Protein AF-A0A087TNF5-F1 (afdb_monomer_lite)

Organism: Stegodyphus mimosarum (NCBI:txid407821)

Sequence (85 aa):
MNSFYITCFIVVLGITMVSCQQQCGRRTCGNDQCCIQIGSLNFCRRFQKENDLCAFPIVCDCEQGLECVNDEFLSRCKRPASTTE

Radius of gyration: 15.4 Å; chains: 1; bounding box: 34×40×42 Å

Structure (mmCIF, N/CA/C/O backbone):
data_AF-A0A087TNF5-F1
#
_entry.id   AF-A0A087TNF5-F1
#
loop_
_atom_site.group_PDB
_atom_site.id
_atom_site.type_symbol
_atom_site.label_atom_id
_atom_site.label_alt_id
_atom_site.label_comp_id
_atom_site.label_asym_id
_atom_site.label_entity_id
_atom_site.label_seq_id
_atom_site.pdbx_PDB_ins_code
_atom_site.Cartn_x
_atom_site.Cartn_y
_atom_site.Cartn_z
_atom_site.occupancy
_atom_site.B_iso_or_equiv
_atom_site.auth_seq_id
_atom_site.auth_comp_id
_atom_site.auth_asym_id
_atom_site.auth_atom_id
_atom_site.pdbx_PDB_model_num
ATOM 1 N N . MET A 1 1 ? -5.713 -0.621 -23.471 1.00 37.19 1 MET A N 1
ATOM 2 C CA . MET A 1 1 ? -5.929 -2.067 -23.237 1.00 37.19 1 MET A CA 1
ATOM 3 C C . MET A 1 1 ? -4.671 -2.632 -22.588 1.00 37.19 1 MET A C 1
ATOM 5 O O . MET A 1 1 ? -3.783 -3.075 -23.297 1.00 37.19 1 MET A O 1
ATOM 9 N N . ASN A 1 2 ? -4.549 -2.530 -21.259 1.00 39.78 2 ASN A N 1
ATOM 10 C CA . ASN A 1 2 ? -3.438 -3.130 -20.513 1.00 39.78 2 ASN A CA 1
ATOM 11 C C . ASN A 1 2 ? -3.912 -4.484 -19.991 1.00 39.78 2 ASN A C 1
ATOM 13 O O . ASN A 1 2 ? -4.812 -4.555 -19.159 1.00 39.78 2 ASN A O 1
ATOM 17 N N . SER A 1 3 ? -3.368 -5.546 -20.576 1.00 36.34 3 SER A N 1
ATOM 18 C CA . SER A 1 3 ? -3.777 -6.924 -20.326 1.00 36.34 3 SER A CA 1
ATOM 19 C C . SER A 1 3 ? -3.130 -7.423 -19.032 1.00 36.34 3 SER A C 1
ATOM 21 O O . SER A 1 3 ? -1.977 -7.846 -19.028 1.00 36.34 3 SER A O 1
ATOM 23 N N . PHE A 1 4 ? -3.865 -7.345 -17.924 1.00 51.03 4 PHE A N 1
ATOM 24 C CA . PHE A 1 4 ? -3.545 -8.036 -16.677 1.00 51.03 4 PHE A CA 1
ATOM 25 C C . PHE A 1 4 ? -3.856 -9.526 -16.872 1.00 51.03 4 PHE A C 1
ATOM 27 O O . PHE A 1 4 ? -5.010 -9.883 -17.100 1.00 51.03 4 PHE A O 1
ATOM 34 N N . TYR A 1 5 ? -2.858 -10.409 -16.811 1.00 43.06 5 TYR A N 1
ATOM 35 C CA . TYR A 1 5 ? -3.125 -11.850 -16.775 1.00 43.06 5 TYR A CA 1
ATOM 36 C C . TYR A 1 5 ? -3.475 -12.253 -15.343 1.00 43.06 5 TYR A C 1
ATOM 38 O O . TYR A 1 5 ? -2.622 -12.616 -14.537 1.00 43.06 5 TYR A O 1
ATOM 46 N N . ILE A 1 6 ? -4.762 -12.134 -15.028 1.00 46.53 6 ILE A N 1
ATOM 47 C CA . ILE A 1 6 ? -5.373 -12.679 -13.820 1.00 46.53 6 ILE A CA 1
ATOM 48 C C . ILE A 1 6 ? -5.521 -14.186 -14.046 1.00 46.53 6 ILE A C 1
ATOM 50 O O . ILE A 1 6 ? -6.465 -14.639 -14.690 1.00 46.53 6 ILE A O 1
ATOM 54 N N . THR A 1 7 ? -4.576 -14.980 -13.548 1.00 47.31 7 THR A N 1
ATOM 55 C CA . THR A 1 7 ? -4.726 -16.443 -13.555 1.00 47.31 7 THR A CA 1
ATOM 56 C C . THR A 1 7 ? -5.565 -16.842 -12.338 1.00 47.31 7 THR A C 1
ATOM 58 O O . THR A 1 7 ? -5.038 -17.243 -11.305 1.00 47.31 7 THR A O 1
ATOM 61 N N . CYS A 1 8 ? -6.884 -16.652 -12.427 1.00 41.72 8 CYS A N 1
ATOM 62 C CA . CYS A 1 8 ? -7.836 -17.088 -11.404 1.00 41.72 8 CYS A CA 1
ATOM 63 C C . CYS A 1 8 ? -8.039 -18.605 -11.498 1.00 41.72 8 CYS A C 1
ATOM 65 O O . CYS A 1 8 ? -8.736 -19.082 -12.391 1.00 41.72 8 CYS A O 1
ATOM 67 N N . PHE A 1 9 ? -7.488 -19.372 -10.558 1.00 45.69 9 PHE A N 1
ATOM 68 C CA . PHE A 1 9 ? -7.991 -20.722 -10.304 1.00 45.69 9 PHE A CA 1
ATOM 69 C C . PHE A 1 9 ? -9.326 -20.597 -9.560 1.00 45.69 9 PHE A C 1
ATOM 71 O O . PHE A 1 9 ? -9.362 -20.293 -8.370 1.00 45.69 9 PHE A O 1
ATOM 78 N N . ILE A 1 10 ? -10.434 -20.778 -10.281 1.00 46.75 10 ILE A N 1
ATOM 79 C CA . ILE A 1 10 ? -11.783 -20.792 -9.708 1.00 46.75 10 ILE A CA 1
ATOM 80 C C . ILE A 1 10 ? -11.948 -22.108 -8.942 1.00 46.75 10 ILE A C 1
ATOM 82 O O . ILE A 1 10 ? -12.217 -23.148 -9.540 1.00 46.75 10 ILE A O 1
ATOM 86 N N . VAL A 1 11 ? -11.791 -22.071 -7.618 1.00 39.91 11 VAL A N 1
ATOM 87 C CA . VAL A 1 11 ? -12.251 -23.160 -6.749 1.00 39.91 11 VAL A CA 1
ATOM 88 C C . VAL A 1 11 ? -13.659 -22.809 -6.285 1.00 39.91 11 VAL A C 1
ATOM 90 O O . VAL A 1 11 ? -13.880 -21.916 -5.470 1.00 39.91 11 VAL A O 1
ATOM 93 N N . VAL A 1 12 ? -14.621 -23.502 -6.885 1.00 45.53 12 VAL A N 1
ATOM 94 C CA . VAL A 1 12 ? -16.040 -23.490 -6.536 1.00 45.53 12 VAL A CA 1
ATOM 95 C C . VAL A 1 12 ? -16.185 -24.037 -5.115 1.00 45.53 12 VAL A C 1
ATOM 97 O O . VAL A 1 12 ? -15.967 -25.229 -4.934 1.00 45.53 12 VAL A O 1
ATOM 100 N N . LEU A 1 13 ? -16.493 -23.176 -4.132 1.00 40.34 13 LEU A N 1
ATOM 101 C CA . LEU A 1 13 ? -17.298 -23.432 -2.915 1.00 40.34 13 LEU A CA 1
ATOM 102 C C . LEU A 1 13 ? -17.105 -22.303 -1.874 1.00 40.34 13 LEU A C 1
ATOM 104 O O . LEU A 1 13 ? -16.195 -22.320 -1.051 1.00 40.34 13 LEU A O 1
ATOM 108 N N . GLY A 1 14 ? -18.031 -21.342 -1.865 1.00 41.62 14 GLY A N 1
ATOM 109 C CA . GLY A 1 14 ? -18.581 -20.814 -0.610 1.00 41.62 14 GLY A CA 1
ATOM 110 C C . GLY A 1 14 ? -18.042 -19.502 -0.040 1.00 41.62 14 GLY A C 1
ATOM 111 O O . GLY A 1 14 ? -18.864 -18.668 0.312 1.00 41.62 14 GLY A O 1
ATOM 112 N N . ILE A 1 15 ? -16.732 -19.273 0.094 1.00 41.34 15 ILE A N 1
ATOM 113 C CA . ILE A 1 15 ? -16.212 -18.027 0.705 1.00 41.34 15 ILE A CA 1
ATOM 114 C C . ILE A 1 15 ? -14.828 -17.733 0.115 1.00 41.34 15 ILE A C 1
ATOM 116 O O . ILE A 1 15 ? -13.815 -18.235 0.597 1.00 41.34 15 ILE A O 1
ATOM 120 N N . THR A 1 16 ? -14.748 -16.966 -0.973 1.00 36.12 16 THR A N 1
ATOM 121 C CA . THR A 1 16 ? -13.452 -16.668 -1.598 1.00 36.12 16 THR A CA 1
ATOM 122 C C . THR A 1 16 ? -12.768 -15.519 -0.864 1.00 36.12 16 THR A C 1
ATOM 124 O O . THR A 1 16 ? -12.939 -14.354 -1.220 1.00 36.12 16 THR A O 1
ATOM 127 N N . MET A 1 17 ? -11.954 -15.841 0.143 1.00 37.09 17 MET A N 1
ATOM 128 C CA . MET A 1 17 ? -10.824 -14.981 0.495 1.00 37.09 17 MET A CA 1
ATOM 129 C C . MET A 1 17 ? -9.856 -15.004 -0.691 1.00 37.09 17 MET A C 1
ATOM 131 O O . MET A 1 17 ? -9.172 -15.997 -0.938 1.00 37.09 17 MET A O 1
ATOM 135 N N . VAL A 1 18 ? -9.854 -13.931 -1.480 1.00 36.97 18 VAL A N 1
ATOM 136 C CA . VAL A 1 18 ? -8.924 -13.757 -2.597 1.00 36.97 18 VAL A CA 1
ATOM 137 C C . VAL A 1 18 ? -7.539 -13.478 -2.012 1.00 36.97 18 VAL A C 1
ATOM 139 O O . VAL A 1 18 ? -7.173 -12.334 -1.760 1.00 36.97 18 VAL A O 1
ATOM 142 N N . SER A 1 19 ? -6.754 -14.529 -1.776 1.00 38.38 19 SER A N 1
ATOM 143 C CA . SER A 1 19 ? -5.320 -14.387 -1.513 1.00 38.38 19 SER A CA 1
ATOM 144 C C . SER A 1 19 ? -4.620 -14.018 -2.821 1.00 38.38 19 SER A C 1
ATOM 146 O O . SER A 1 19 ? -4.185 -14.882 -3.581 1.00 38.38 19 SER A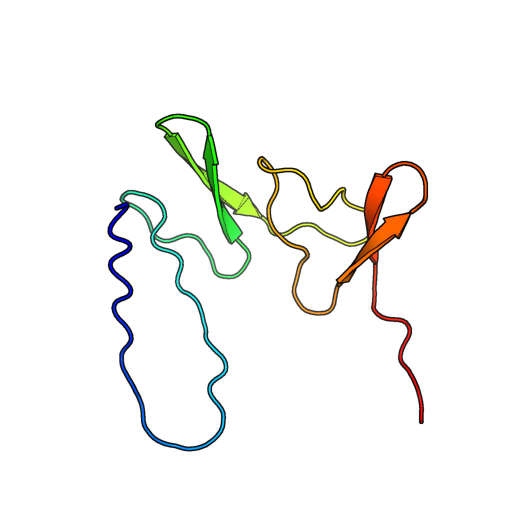 O 1
ATOM 148 N N . CYS A 1 20 ? -4.547 -12.718 -3.112 1.00 47.53 20 CYS A N 1
ATOM 149 C CA . CYS A 1 20 ? -3.767 -12.173 -4.220 1.00 47.53 20 CYS A CA 1
ATOM 150 C C . CYS A 1 20 ? -2.269 -12.437 -3.987 1.00 47.53 20 CYS A C 1
ATOM 152 O O . CYS A 1 20 ? -1.578 -11.616 -3.391 1.00 47.53 20 CYS A O 1
ATOM 154 N N . GLN A 1 21 ? -1.728 -13.549 -4.492 1.00 49.44 21 GLN A N 1
ATOM 155 C CA . GLN A 1 21 ? -0.284 -13.648 -4.728 1.00 49.44 21 GLN A CA 1
ATOM 156 C C . GLN A 1 21 ? 0.070 -12.693 -5.878 1.00 49.44 21 GLN A C 1
ATOM 158 O O . GLN A 1 21 ? -0.049 -13.035 -7.053 1.00 49.44 21 GLN A O 1
ATOM 163 N N . GLN A 1 22 ? 0.440 -11.455 -5.535 1.00 54.50 22 GLN A N 1
ATOM 164 C CA . GLN A 1 22 ? 0.793 -10.421 -6.508 1.00 54.50 22 GLN A CA 1
ATOM 165 C C . GLN A 1 22 ? 2.136 -10.758 -7.168 1.00 54.50 22 GLN A C 1
ATOM 167 O O . GLN A 1 22 ? 3.208 -10.644 -6.567 1.00 54.50 22 GLN A O 1
ATOM 172 N N . GLN A 1 23 ? 2.073 -11.176 -8.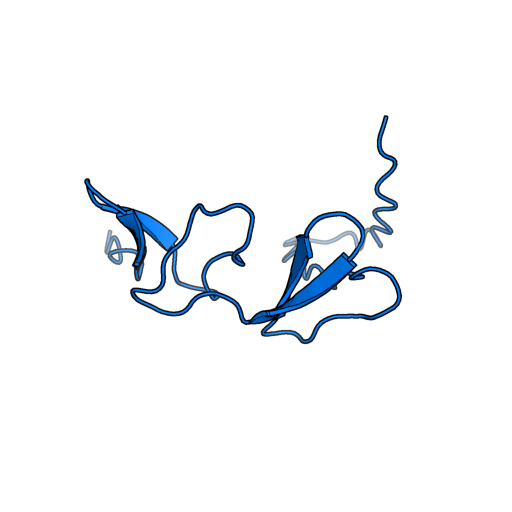432 1.00 57.41 23 GLN A N 1
ATOM 173 C CA . GLN A 1 23 ? 3.241 -11.281 -9.297 1.00 57.41 23 GLN A CA 1
ATOM 174 C C . GLN A 1 23 ? 3.723 -9.862 -9.633 1.00 57.41 23 GLN A C 1
ATOM 176 O O . GLN A 1 23 ? 3.076 -9.121 -10.369 1.00 57.41 23 GLN A O 1
ATOM 181 N N . CYS A 1 24 ? 4.855 -9.469 -9.055 1.00 72.75 24 CYS A N 1
ATOM 182 C CA . CYS A 1 24 ? 5.446 -8.145 -9.182 1.00 72.75 24 CYS A CA 1
ATOM 183 C C . CYS A 1 24 ? 6.585 -8.162 -10.201 1.00 72.75 24 CYS A C 1
ATOM 185 O O . CYS A 1 24 ? 7.748 -8.454 -9.894 1.00 72.75 24 CYS A O 1
ATOM 187 N N . GLY A 1 25 ? 6.246 -7.906 -11.465 1.00 72.94 25 GLY A N 1
ATOM 188 C CA . GLY A 1 25 ? 7.180 -8.067 -12.577 1.00 72.94 25 GLY A CA 1
ATOM 189 C C . GLY A 1 25 ? 7.612 -9.530 -12.740 1.00 72.94 25 GLY A C 1
ATOM 190 O O . GLY A 1 25 ? 6.839 -10.353 -13.213 1.00 72.94 25 GLY A O 1
ATOM 191 N N . ARG A 1 26 ? 8.860 -9.858 -12.369 1.00 70.94 26 ARG A N 1
ATOM 192 C CA . ARG A 1 26 ? 9.429 -11.225 -12.454 1.00 70.94 26 ARG A CA 1
ATOM 193 C C . ARG A 1 26 ? 9.527 -11.952 -11.106 1.00 70.94 26 ARG A C 1
ATOM 195 O O . ARG A 1 26 ? 10.121 -13.025 -11.049 1.00 70.94 26 ARG A O 1
ATOM 202 N N . ARG A 1 27 ? 9.033 -11.364 -10.012 1.00 73.12 27 ARG A N 1
ATOM 203 C CA . ARG A 1 27 ? 9.131 -11.934 -8.657 1.00 73.12 27 ARG A CA 1
ATOM 204 C C . ARG A 1 27 ? 7.770 -11.950 -7.978 1.00 73.12 27 ARG A C 1
ATOM 206 O O . ARG A 1 27 ? 6.921 -11.122 -8.280 1.00 73.12 27 ARG A O 1
ATOM 213 N N . THR A 1 28 ? 7.588 -12.867 -7.042 1.00 79.44 28 THR A N 1
ATOM 214 C CA . THR A 1 28 ? 6.415 -12.897 -6.163 1.00 79.44 28 THR A CA 1
ATOM 215 C C . THR A 1 28 ? 6.755 -12.141 -4.883 1.00 79.44 28 THR A C 1
ATOM 217 O O . THR A 1 28 ? 7.816 -12.383 -4.303 1.00 79.44 28 THR A O 1
ATOM 220 N N . CYS A 1 29 ? 5.902 -11.203 -4.470 1.00 81.00 29 CYS A N 1
ATOM 221 C CA . CYS A 1 29 ? 6.078 -10.510 -3.192 1.00 81.00 29 CYS A CA 1
ATOM 222 C C . CYS A 1 29 ? 5.705 -11.420 -2.011 1.00 81.00 29 CYS A C 1
ATOM 224 O O . CYS A 1 29 ? 4.960 -12.388 -2.175 1.00 81.00 29 CYS A O 1
ATOM 226 N N . GLY A 1 30 ? 6.252 -11.128 -0.827 1.00 80.62 30 GLY A N 1
ATOM 227 C CA . GLY A 1 30 ? 5.885 -11.823 0.410 1.00 80.62 30 GLY A CA 1
ATOM 228 C C . GLY A 1 30 ? 4.428 -11.577 0.820 1.00 80.62 30 GLY A C 1
ATOM 229 O O . GLY A 1 30 ? 3.774 -10.678 0.302 1.00 80.62 30 GLY A O 1
ATOM 230 N N . ASN A 1 31 ? 3.923 -12.359 1.778 1.00 80.00 31 ASN A N 1
ATOM 231 C CA . ASN A 1 31 ? 2.540 -12.231 2.263 1.00 80.00 31 ASN A CA 1
ATOM 232 C C . ASN A 1 31 ? 2.268 -10.889 2.973 1.00 80.00 31 ASN A C 1
ATOM 234 O O . ASN A 1 31 ? 1.130 -10.442 3.008 1.00 80.00 31 ASN A O 1
ATOM 238 N N . ASP A 1 32 ? 3.302 -10.246 3.518 1.00 83.75 32 ASP A N 1
ATOM 239 C CA . ASP A 1 32 ? 3.272 -8.923 4.158 1.00 83.75 32 ASP A CA 1
ATOM 240 C C . ASP A 1 32 ? 3.649 -7.782 3.192 1.00 83.75 32 ASP A C 1
ATOM 242 O O . ASP A 1 32 ? 3.97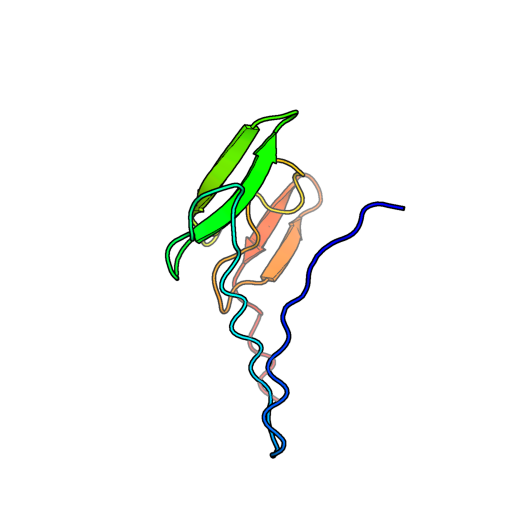9 -6.670 3.619 1.00 83.75 32 ASP A O 1
ATOM 246 N N . GLN A 1 33 ? 3.653 -8.053 1.883 1.00 84.31 33 GLN A N 1
ATOM 247 C CA . GLN A 1 33 ? 4.122 -7.121 0.868 1.00 84.31 33 GLN A CA 1
ATOM 248 C C . GLN A 1 33 ? 3.130 -6.955 -0.283 1.00 84.31 33 GLN A C 1
ATOM 250 O O . GLN A 1 33 ? 2.557 -7.922 -0.778 1.00 84.31 33 GLN A O 1
ATOM 255 N N . CYS A 1 34 ? 3.016 -5.725 -0.774 1.00 81.62 34 CYS A N 1
ATOM 256 C CA . CYS A 1 34 ? 2.340 -5.406 -2.020 1.00 81.62 34 CYS A CA 1
ATOM 257 C C . CYS A 1 34 ? 3.351 -5.109 -3.134 1.00 81.62 34 CYS A C 1
ATOM 259 O O . CYS A 1 34 ? 4.505 -4.737 -2.888 1.00 81.62 34 CYS A O 1
ATOM 261 N N . CYS A 1 35 ? 2.902 -5.238 -4.376 1.00 82.94 35 CYS A N 1
ATOM 262 C CA . CYS A 1 35 ? 3.636 -4.770 -5.537 1.00 82.94 35 CYS A CA 1
ATOM 263 C C . CYS A 1 35 ? 3.265 -3.325 -5.873 1.00 82.94 35 CYS A C 1
ATOM 265 O O . CYS A 1 35 ? 2.108 -3.041 -6.171 1.00 82.94 35 CYS A O 1
ATOM 267 N N . ILE A 1 36 ? 4.256 -2.437 -5.924 1.00 82.06 36 ILE A N 1
ATOM 268 C CA . ILE A 1 36 ? 4.100 -1.091 -6.482 1.00 82.06 36 ILE A CA 1
ATOM 269 C C . ILE A 1 36 ? 4.880 -0.956 -7.789 1.00 82.06 36 ILE A C 1
ATOM 271 O O . ILE A 1 36 ? 5.981 -1.494 -7.939 1.00 82.06 36 ILE A O 1
ATOM 275 N N . GLN A 1 37 ? 4.327 -0.191 -8.726 1.00 77.56 37 GLN A N 1
ATOM 276 C CA . GLN A 1 37 ? 4.970 0.129 -9.996 1.00 77.56 37 GLN A CA 1
ATOM 277 C C . GLN A 1 37 ? 5.359 1.609 -10.016 1.00 77.56 37 GLN A C 1
ATOM 279 O O . GLN A 1 37 ? 4.502 2.486 -9.966 1.00 77.56 37 GLN A O 1
ATOM 284 N N . ILE A 1 38 ? 6.660 1.895 -10.098 1.00 77.00 38 ILE A N 1
ATOM 285 C CA . ILE A 1 38 ? 7.193 3.258 -10.212 1.00 77.00 38 ILE A CA 1
ATOM 286 C C . ILE A 1 38 ? 7.877 3.374 -11.574 1.00 77.00 38 ILE A C 1
ATOM 288 O O . ILE A 1 38 ? 8.991 2.883 -11.780 1.00 77.00 38 ILE A O 1
ATOM 292 N N . GLY A 1 39 ? 7.185 4.001 -12.526 1.00 78.81 39 GLY A N 1
ATOM 293 C CA . GLY A 1 39 ? 7.618 4.033 -13.922 1.00 78.81 39 GLY A CA 1
ATOM 294 C C . GLY A 1 39 ? 7.706 2.616 -14.500 1.00 78.81 39 GLY A C 1
ATOM 295 O O . GLY A 1 39 ? 6.737 1.864 -14.466 1.00 78.81 39 GLY A O 1
ATOM 296 N N . SER A 1 40 ? 8.881 2.237 -15.005 1.00 76.19 40 SER A N 1
ATOM 297 C CA . SER A 1 40 ? 9.126 0.904 -15.584 1.00 76.19 40 SER A CA 1
ATOM 298 C C . SER A 1 40 ? 9.620 -0.136 -14.569 1.00 76.19 40 SER A C 1
ATOM 300 O O . SER A 1 40 ? 9.906 -1.273 -14.950 1.00 76.19 40 SER A O 1
ATOM 302 N N . LEU A 1 41 ? 9.769 0.238 -13.294 1.00 76.56 41 LEU A N 1
ATOM 303 C CA . LEU A 1 41 ? 10.293 -0.629 -12.241 1.00 76.56 41 LEU A CA 1
ATOM 304 C C . LEU A 1 41 ? 9.167 -1.115 -11.325 1.00 76.56 41 LEU A C 1
ATOM 306 O O . LEU A 1 41 ? 8.299 -0.344 -10.921 1.00 76.56 41 LEU A O 1
ATOM 310 N N . ASN A 1 42 ? 9.217 -2.401 -10.981 1.00 80.50 42 ASN A N 1
ATOM 311 C CA . ASN A 1 42 ? 8.289 -3.040 -10.051 1.00 80.50 42 ASN A CA 1
ATOM 312 C C . ASN A 1 42 ? 9.020 -3.320 -8.735 1.00 80.50 42 ASN A C 1
ATOM 314 O O . ASN A 1 42 ? 10.111 -3.898 -8.752 1.00 80.50 42 ASN A O 1
ATOM 318 N N . PHE A 1 43 ? 8.423 -2.936 -7.610 1.00 81.94 43 PHE A N 1
ATOM 319 C CA . PHE A 1 43 ? 8.996 -3.111 -6.279 1.00 81.94 43 PHE A CA 1
ATOM 320 C C . PHE A 1 43 ? 8.008 -3.806 -5.351 1.00 81.94 43 PHE A C 1
ATOM 322 O O . PHE A 1 43 ? 6.855 -3.402 -5.255 1.00 81.94 43 PHE A O 1
ATOM 329 N N . CYS A 1 44 ? 8.493 -4.794 -4.602 1.00 83.62 44 CYS A N 1
ATOM 330 C CA . CYS A 1 44 ? 7.769 -5.301 -3.444 1.00 83.62 44 CYS A CA 1
ATOM 331 C C . CYS A 1 44 ? 8.021 -4.368 -2.257 1.00 83.62 44 CYS A C 1
ATOM 333 O O . CYS A 1 44 ? 9.168 -4.167 -1.846 1.00 83.62 44 CYS A O 1
ATOM 335 N N . ARG A 1 45 ? 6.957 -3.787 -1.713 1.00 86.69 45 ARG A N 1
ATOM 336 C CA . ARG A 1 45 ? 6.968 -2.927 -0.524 1.00 86.69 45 ARG A CA 1
ATOM 337 C C . ARG A 1 45 ? 6.075 -3.546 0.536 1.00 86.69 45 ARG A C 1
ATOM 339 O O . ARG A 1 45 ? 5.175 -4.301 0.212 1.00 86.69 45 ARG A O 1
ATOM 346 N N . ARG A 1 46 ? 6.344 -3.257 1.806 1.00 89.88 46 ARG A N 1
ATOM 347 C CA . ARG A 1 46 ? 5.482 -3.723 2.897 1.00 89.88 46 ARG A CA 1
ATOM 348 C C . ARG A 1 46 ? 4.157 -2.968 2.890 1.00 89.88 46 ARG A C 1
ATOM 350 O O . ARG A 1 46 ? 4.136 -1.809 2.477 1.00 89.88 46 ARG A O 1
ATOM 357 N N . PHE A 1 47 ? 3.098 -3.623 3.360 1.00 89.38 47 PHE A N 1
ATOM 358 C CA . PHE A 1 47 ? 1.835 -2.947 3.653 1.00 89.38 47 PHE A CA 1
ATOM 359 C C . PHE A 1 47 ? 2.029 -1.838 4.693 1.00 89.38 47 PHE A C 1
ATOM 361 O O . PHE A 1 47 ? 2.939 -1.898 5.527 1.00 89.38 47 PHE A O 1
ATOM 368 N N . GLN A 1 48 ? 1.179 -0.819 4.611 1.00 89.75 48 GLN A N 1
ATOM 369 C CA . GLN A 1 48 ? 1.235 0.350 5.480 1.00 89.75 48 GLN A CA 1
ATOM 370 C C . GLN A 1 48 ? 0.682 0.015 6.862 1.00 89.75 48 GLN A C 1
ATOM 372 O O . GLN A 1 48 ? -0.375 -0.603 6.996 1.00 89.75 48 GLN A O 1
ATOM 377 N N . LYS A 1 49 ? 1.412 0.412 7.901 1.00 91.75 49 LYS A N 1
ATOM 378 C CA . LYS A 1 49 ? 1.051 0.138 9.291 1.00 91.75 49 LYS A CA 1
ATOM 379 C C . LYS A 1 49 ? 0.126 1.213 9.837 1.00 91.75 49 LYS A C 1
ATOM 381 O O . LYS A 1 49 ? -0.165 2.212 9.190 1.00 91.75 49 LYS A O 1
ATOM 386 N N . GLU A 1 50 ? -0.333 1.021 11.066 1.00 91.25 50 GLU A N 1
ATOM 387 C CA . GLU A 1 50 ? -1.148 2.014 11.757 1.00 91.25 50 GLU A CA 1
ATOM 388 C C . GLU A 1 50 ? -0.438 3.382 11.798 1.00 91.25 50 GLU A C 1
ATOM 390 O O . GLU A 1 50 ? 0.733 3.481 12.162 1.00 91.25 50 GLU A O 1
ATOM 395 N N . ASN A 1 51 ? -1.171 4.432 11.432 1.00 89.81 51 ASN A N 1
ATOM 396 C CA . ASN A 1 51 ? -0.753 5.825 11.261 1.00 89.81 51 ASN A CA 1
ATOM 397 C C . ASN A 1 51 ? 0.163 6.130 10.063 1.00 89.81 51 ASN A C 1
ATOM 399 O O . ASN A 1 51 ? 0.457 7.313 9.828 1.00 89.81 51 ASN A O 1
ATOM 403 N N . ASP A 1 52 ? 0.559 5.128 9.274 1.00 90.38 52 ASP A N 1
ATOM 404 C CA . ASP A 1 52 ? 1.265 5.364 8.015 1.00 90.38 52 ASP A CA 1
ATOM 405 C C . ASP A 1 52 ? 0.350 6.042 6.995 1.00 90.38 52 ASP A C 1
ATOM 407 O O . ASP A 1 52 ? -0.876 5.920 7.027 1.00 90.38 52 ASP A O 1
ATOM 411 N N . LEU A 1 53 ? 0.970 6.778 6.074 1.00 88.62 53 LEU A N 1
ATOM 412 C CA . LEU A 1 53 ? 0.261 7.439 4.988 1.00 88.62 53 LEU A CA 1
ATOM 413 C C . LEU A 1 53 ? -0.308 6.411 4.015 1.00 88.62 53 LEU A C 1
ATOM 415 O O . LEU A 1 53 ? 0.405 5.525 3.543 1.00 88.62 53 LEU A O 1
ATOM 419 N N . CYS A 1 54 ? -1.570 6.588 3.661 1.0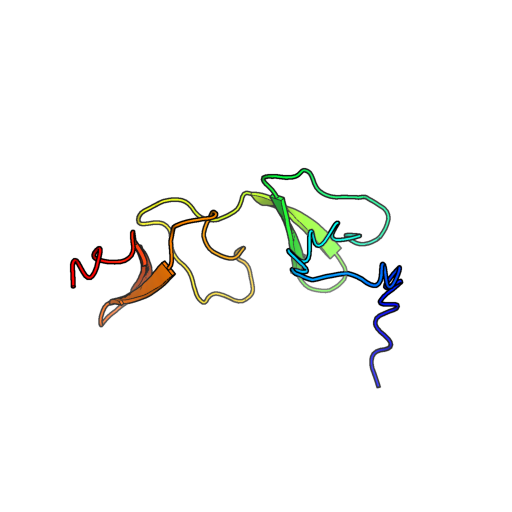0 83.69 54 CYS A N 1
ATOM 420 C CA . CYS A 1 54 ? -2.259 5.815 2.640 1.00 83.69 54 CYS A CA 1
ATOM 421 C C . CYS A 1 54 ? -2.790 6.756 1.546 1.00 83.69 54 CYS A C 1
ATOM 423 O O . CYS A 1 54 ? -2.624 7.971 1.635 1.00 83.69 54 CYS A O 1
ATOM 425 N N . ALA A 1 55 ? -3.375 6.200 0.484 1.00 78.31 55 ALA A N 1
ATOM 426 C CA . ALA A 1 55 ? -3.885 6.944 -0.676 1.00 78.31 55 ALA A CA 1
ATOM 427 C C . ALA A 1 55 ? -2.828 7.664 -1.549 1.00 78.31 55 ALA A C 1
ATOM 429 O O . ALA A 1 55 ? -3.172 8.546 -2.336 1.00 78.31 55 ALA A O 1
ATOM 430 N N . PHE A 1 56 ? -1.552 7.260 -1.483 1.00 79.06 56 PHE A N 1
ATOM 431 C CA . PHE A 1 56 ? -0.530 7.698 -2.442 1.00 79.06 56 PHE A CA 1
ATOM 432 C C . PHE A 1 56 ? -0.257 6.605 -3.490 1.00 79.06 56 PHE A C 1
ATOM 434 O O . PHE A 1 56 ? -0.121 5.439 -3.134 1.00 79.06 56 PHE A O 1
ATOM 441 N N . PRO A 1 57 ? -0.070 6.946 -4.778 1.00 69.88 57 PRO A N 1
ATOM 442 C CA . PRO A 1 57 ? 0.164 5.953 -5.837 1.00 69.88 57 PRO A CA 1
ATOM 443 C C . PRO A 1 57 ? 1.495 5.191 -5.693 1.00 69.88 57 PRO A C 1
ATOM 445 O O . PRO A 1 57 ? 1.732 4.212 -6.392 1.00 69.88 57 PRO A O 1
ATOM 448 N N . ILE A 1 58 ? 2.379 5.659 -4.809 1.00 77.81 58 ILE A N 1
ATOM 449 C CA . ILE A 1 58 ? 3.702 5.080 -4.545 1.00 77.81 58 ILE A CA 1
ATOM 450 C C . ILE A 1 58 ? 3.763 4.278 -3.237 1.00 77.81 58 ILE A C 1
ATOM 452 O O . ILE A 1 58 ? 4.847 3.829 -2.862 1.00 77.81 58 ILE A O 1
ATOM 456 N N . VAL A 1 59 ? 2.643 4.130 -2.521 1.00 83.75 59 VAL A N 1
ATOM 457 C CA . VAL A 1 59 ? 2.574 3.350 -1.277 1.00 83.75 59 VAL A CA 1
ATOM 458 C C . VAL A 1 59 ? 1.655 2.146 -1.436 1.00 83.75 59 VAL A C 1
ATOM 460 O O . VAL A 1 59 ? 0.792 2.125 -2.308 1.00 83.75 59 VAL A O 1
ATOM 463 N N . CYS A 1 60 ? 1.872 1.134 -0.599 1.00 84.69 60 CYS A N 1
ATOM 464 C CA . CYS A 1 60 ? 0.971 -0.007 -0.501 1.00 84.69 60 CYS A CA 1
ATOM 465 C C . CYS A 1 60 ? -0.327 0.365 0.217 1.00 84.69 60 CYS A C 1
ATOM 467 O O . CYS A 1 60 ? -0.392 1.369 0.927 1.00 84.69 60 CYS A O 1
ATOM 469 N N . ASP A 1 61 ? -1.333 -0.492 0.085 1.00 84.75 61 ASP A N 1
ATOM 470 C CA . ASP A 1 61 ? -2.503 -0.458 0.955 1.00 84.75 61 ASP A CA 1
ATOM 471 C C . ASP A 1 61 ? -2.123 -0.690 2.426 1.00 84.75 61 ASP A C 1
ATOM 473 O O . ASP A 1 61 ? -1.005 -1.106 2.761 1.00 84.75 61 ASP A O 1
ATOM 477 N N . CYS A 1 62 ? -3.071 -0.404 3.313 1.00 87.94 62 CYS A N 1
ATOM 478 C CA . CYS A 1 62 ? -2.931 -0.689 4.732 1.00 87.94 62 CYS A CA 1
ATOM 479 C C . CYS A 1 62 ? -2.848 -2.201 4.995 1.00 87.94 62 CYS A C 1
ATOM 481 O O . CYS A 1 62 ? -3.392 -3.012 4.244 1.00 87.94 62 CYS A O 1
ATOM 483 N N . GLU A 1 63 ? -2.155 -2.583 6.067 1.00 90.38 63 GLU A N 1
ATOM 484 C CA . GLU A 1 63 ? -2.104 -3.967 6.542 1.00 90.38 63 GLU A CA 1
ATOM 485 C C . GLU A 1 63 ? -3.517 -4.482 6.879 1.00 90.38 63 GLU A C 1
ATOM 487 O O . GLU A 1 63 ? -4.422 -3.705 7.190 1.00 90.38 63 GLU A O 1
ATOM 492 N N . GLN A 1 64 ? -3.724 -5.801 6.808 1.00 84.81 64 GLN A N 1
ATOM 493 C CA . GLN A 1 64 ? -5.022 -6.407 7.114 1.00 84.81 64 GLN A CA 1
ATOM 494 C C . GLN A 1 64 ? -5.549 -5.967 8.488 1.00 84.81 64 GLN A C 1
ATOM 496 O O . GLN A 1 64 ? -4.848 -6.043 9.494 1.00 84.81 64 GLN A O 1
ATOM 501 N N . GLY A 1 65 ? -6.815 -5.542 8.525 1.00 85.31 65 GLY A N 1
ATOM 502 C CA . GLY A 1 65 ? -7.458 -5.025 9.737 1.00 85.31 65 GLY A CA 1
ATOM 503 C C . GLY A 1 65 ? -7.249 -3.527 9.972 1.00 85.31 65 GLY A C 1
ATOM 504 O O . GLY A 1 65 ? -7.702 -3.014 10.993 1.00 85.31 65 GLY A O 1
ATOM 505 N N . LEU A 1 66 ? -6.595 -2.823 9.047 1.00 88.62 66 LEU A N 1
ATOM 506 C CA . LEU A 1 66 ? -6.524 -1.368 9.009 1.00 88.62 66 LEU A CA 1
ATOM 507 C C . LEU A 1 66 ? -7.280 -0.835 7.791 1.00 88.62 66 LEU A C 1
ATOM 509 O O . LEU A 1 66 ? -7.286 -1.442 6.723 1.00 88.62 66 LEU A O 1
ATOM 513 N N . GLU A 1 67 ? -7.869 0.341 7.947 1.00 89.88 67 GLU A N 1
ATOM 514 C CA . GLU A 1 67 ? -8.559 1.066 6.892 1.00 89.88 67 GLU A CA 1
ATOM 515 C C . GLU A 1 67 ? -7.858 2.392 6.618 1.00 89.88 67 GLU A C 1
ATOM 517 O O . GLU A 1 67 ? -7.349 3.055 7.525 1.00 89.88 67 GLU A O 1
ATOM 522 N N . CYS A 1 68 ? -7.830 2.791 5.349 1.00 87.62 68 CYS A N 1
ATOM 523 C CA . CYS A 1 68 ? -7.317 4.096 4.967 1.00 87.62 68 CYS A CA 1
ATOM 524 C C . CYS A 1 68 ? -8.360 5.170 5.299 1.00 87.62 68 CYS A C 1
ATOM 526 O O . CYS A 1 68 ? -9.365 5.306 4.603 1.00 87.62 68 CYS A O 1
ATOM 528 N N . VAL A 1 69 ? -8.122 5.932 6.365 1.00 89.38 69 VAL A N 1
ATOM 529 C CA . VAL A 1 69 ? -9.009 7.001 6.830 1.00 89.38 69 VAL A CA 1
ATOM 530 C C . VAL A 1 69 ? -8.485 8.339 6.336 1.00 89.38 69 VAL A C 1
ATOM 532 O O . VAL A 1 69 ? -7.324 8.687 6.558 1.00 89.38 69 VAL A O 1
ATOM 535 N N . ASN A 1 70 ? -9.349 9.105 5.675 1.00 85.75 70 ASN A N 1
ATOM 536 C CA . ASN A 1 70 ? -9.024 10.452 5.232 1.00 85.75 70 ASN A CA 1
ATOM 537 C C . ASN A 1 70 ? -9.105 11.419 6.425 1.00 85.75 70 ASN A C 1
ATOM 539 O O . ASN A 1 70 ? -10.192 11.787 6.861 1.00 85.75 70 ASN A O 1
ATOM 543 N N . ASP A 1 71 ? -7.950 11.768 6.985 1.00 79.00 71 ASP A N 1
ATOM 544 C CA . ASP A 1 71 ? -7.806 12.864 7.943 1.00 79.00 71 ASP A CA 1
ATOM 545 C C . ASP A 1 71 ? -7.609 14.143 7.116 1.00 79.00 71 ASP A C 1
ATOM 547 O O . ASP A 1 71 ? -6.822 14.096 6.175 1.00 79.00 71 ASP A O 1
ATOM 551 N N . GLU A 1 72 ? -8.289 15.251 7.438 1.00 76.62 72 GLU A N 1
ATOM 552 C CA . GLU A 1 72 ? -8.456 16.485 6.624 1.00 76.62 72 GLU A CA 1
ATOM 553 C C . GLU A 1 72 ? -7.214 17.014 5.868 1.00 76.62 72 GLU A C 1
ATOM 555 O O . GLU A 1 72 ? -7.344 17.783 4.917 1.00 76.62 72 GLU A O 1
ATOM 560 N N . PHE A 1 73 ? -6.008 16.608 6.267 1.00 76.81 73 PHE A N 1
ATOM 561 C CA . PHE A 1 73 ? -4.744 16.924 5.608 1.00 76.81 73 PHE A CA 1
ATOM 562 C C . PHE A 1 73 ? -4.086 15.744 4.870 1.00 76.81 73 PHE A C 1
ATOM 564 O O . PHE A 1 73 ? -3.468 15.932 3.823 1.00 76.81 73 PHE A O 1
ATOM 571 N N . LEU A 1 74 ? -4.138 14.537 5.438 1.00 83.88 74 LEU A N 1
ATOM 572 C CA . LEU A 1 74 ? -3.413 13.356 4.970 1.00 83.88 74 LEU A C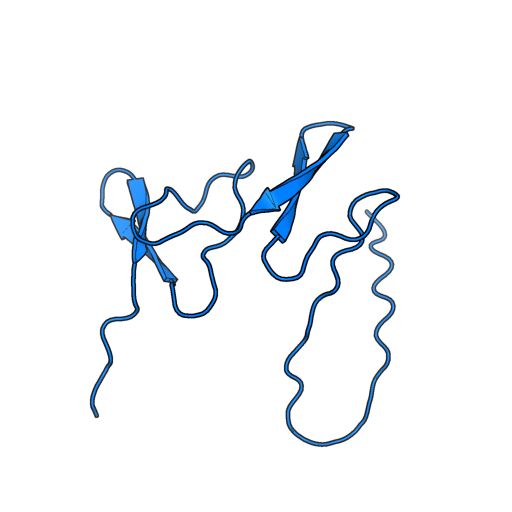A 1
ATOM 573 C C . LEU A 1 74 ? -4.201 12.092 5.315 1.00 83.88 74 LEU A C 1
ATOM 575 O O . LEU A 1 74 ? -4.519 11.849 6.479 1.00 83.88 74 LEU A O 1
ATOM 579 N N . SER A 1 75 ? -4.433 11.236 4.320 1.00 88.38 75 SER A N 1
ATOM 580 C CA . SER A 1 75 ? -5.038 9.927 4.561 1.00 88.38 75 SER A CA 1
ATOM 581 C C . SER A 1 75 ? -4.049 8.996 5.263 1.00 88.38 75 SER A C 1
ATOM 583 O O . SER A 1 75 ? -2.886 8.892 4.861 1.00 88.38 75 SER A O 1
ATOM 585 N N . ARG A 1 76 ? -4.499 8.333 6.331 1.00 90.19 76 ARG A N 1
ATOM 586 C CA . ARG A 1 76 ? -3.677 7.441 7.158 1.00 90.19 76 ARG A CA 1
ATOM 587 C C . ARG A 1 76 ? -4.380 6.130 7.453 1.00 90.19 76 ARG A C 1
ATOM 589 O O . ARG A 1 76 ? -5.594 6.096 7.625 1.00 90.19 76 ARG A O 1
ATOM 596 N N . CYS A 1 77 ? -3.603 5.064 7.581 1.00 89.94 77 CYS A N 1
ATOM 597 C CA . CYS A 1 77 ? -4.114 3.775 8.019 1.00 89.94 77 CYS A CA 1
ATOM 598 C C . CYS A 1 77 ? -4.511 3.842 9.494 1.00 89.94 77 CYS A C 1
ATOM 600 O O . CYS A 1 77 ? -3.676 4.126 10.351 1.00 89.94 77 CYS A O 1
ATOM 602 N N . LYS A 1 78 ? -5.769 3.567 9.815 1.00 90.19 78 LYS A N 1
ATOM 603 C CA . LYS A 1 78 ? -6.264 3.481 11.192 1.00 90.19 78 LYS A CA 1
ATOM 604 C C . LYS A 1 78 ? -7.031 2.184 11.372 1.00 90.19 78 LYS A C 1
ATOM 606 O O . LYS A 1 78 ? -7.518 1.605 10.407 1.00 90.19 78 LYS A O 1
ATOM 611 N N . ARG A 1 79 ? -7.142 1.715 12.612 1.00 88.50 79 ARG A N 1
ATOM 612 C CA . ARG A 1 79 ? -8.044 0.600 12.900 1.00 88.50 79 ARG A CA 1
ATOM 613 C C . ARG A 1 79 ? -9.488 1.041 12.653 1.00 88.50 79 ARG A C 1
ATOM 615 O O . ARG A 1 79 ? -9.826 2.157 13.061 1.00 88.50 79 ARG A O 1
ATOM 622 N N . PRO A 1 80 ? -10.325 0.188 12.040 1.00 81.62 80 PRO A N 1
ATOM 623 C CA . PRO A 1 80 ? -11.755 0.432 12.003 1.00 81.62 80 PRO A CA 1
ATOM 624 C C . PRO A 1 80 ? -12.228 0.602 13.445 1.00 81.62 80 PRO A C 1
ATOM 626 O O . PRO A 1 80 ? -11.895 -0.211 14.315 1.00 81.62 80 PRO A O 1
ATOM 629 N N . ALA A 1 81 ? -12.970 1.673 13.722 1.00 73.00 81 ALA A N 1
ATOM 630 C CA . ALA A 1 81 ? -13.674 1.774 14.989 1.00 73.00 81 ALA A CA 1
ATOM 631 C C . ALA A 1 81 ? -14.667 0.611 15.009 1.00 73.00 81 ALA A C 1
ATOM 633 O O . ALA A 1 81 ? -15.612 0.596 14.224 1.00 73.00 81 ALA A O 1
ATOM 634 N N . SER A 1 82 ? -14.394 -0.400 15.835 1.00 60.53 82 SER A N 1
ATOM 635 C CA . SER A 1 82 ? -15.253 -1.566 16.003 1.00 60.53 82 SER A CA 1
ATOM 636 C C . SER A 1 82 ? -16.677 -1.0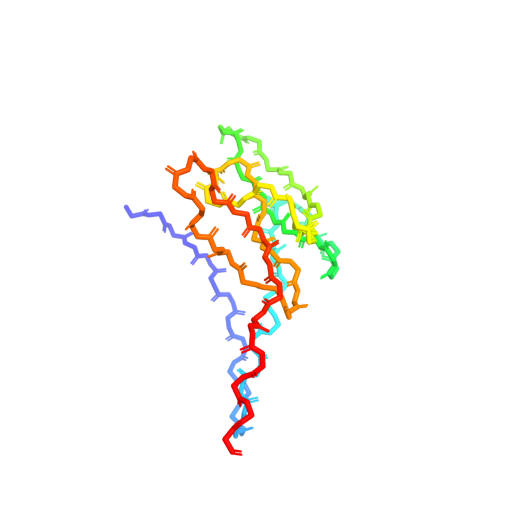77 16.231 1.00 60.53 82 SER A C 1
ATOM 638 O O . SER A 1 82 ? -16.979 -0.519 17.288 1.00 60.53 82 SER A O 1
ATOM 640 N N . THR A 1 83 ? -17.530 -1.220 15.218 1.00 53.47 83 THR A N 1
ATOM 641 C CA . THR A 1 83 ? -18.955 -0.955 15.365 1.00 53.47 83 THR A CA 1
ATOM 642 C C . THR A 1 83 ? -19.494 -2.157 16.122 1.00 53.47 83 THR A C 1
ATOM 644 O O . THR A 1 83 ? -19.790 -3.198 15.544 1.00 53.47 83 THR A O 1
ATOM 647 N N . THR A 1 84 ? -19.446 -2.065 17.448 1.00 48.69 84 THR A N 1
ATOM 648 C CA . THR A 1 84 ? -20.145 -2.982 18.340 1.00 48.69 84 THR A CA 1
ATOM 649 C C . THR A 1 84 ? -21.631 -2.669 18.180 1.00 48.69 84 THR A C 1
ATOM 651 O O . THR A 1 84 ? -22.121 -1.734 18.813 1.00 48.69 84 THR A O 1
ATOM 654 N N . GLU A 1 85 ? -22.306 -3.373 17.271 1.00 40.38 85 GLU A N 1
ATOM 655 C CA . GLU A 1 85 ? -23.773 -3.492 17.263 1.00 40.38 85 GLU A CA 1
ATOM 656 C C . GLU A 1 85 ? -24.217 -4.643 18.170 1.00 40.38 85 GLU A C 1
ATOM 658 O O . GLU A 1 85 ? -23.567 -5.716 18.135 1.00 40.38 85 GLU A O 1
#

Secondary structure (DSSP, 8-state):
------------SS--------EETTEEPPTTEEEEEETTEEEEEEPB-TT-B-S-TTSPPBPTT-EEEEETTEEEEE-------

Foldseek 3Di:
DDDDPPPDPDDDDDDDPPQPQDPFPPDTADSQWDWADDPPHIDTDGAAEFFGFDPDSRHHHHDPQWDFDDDVPTTGTHHPPPPPD

pLDDT: mean 70.82, std 18.88, range [36.12, 91.75]